Protein AF-A0A097AQ72-F1 (afdb_monomer_lite)

Organism: Thermoanaerobacter kivui (NCBI:txid2325)

Sequence (67 aa):
MAALQAMEFKKGFKKGKGTQVIYDLVRKYVKPLEEDRELYIDINACFDTIKSDKVLEALEKEGIILE

Secondary structure (DSSP, 8-state):
-HHHHHHHH-TTPPPPHHHHHHHHHHHTTS---SS---HHHHHHHHHHHHHTSHHHHHHHHTT----

Structure (mmCIF, N/CA/C/O backbone):
data_AF-A0A097AQ72-F1
#
_entry.id   AF-A0A097AQ72-F1
#
loop_
_atom_site.group_PDB
_atom_site.id
_atom_site.type_symbol
_atom_site.label_atom_id
_atom_site.label_alt_id
_atom_site.label_comp_id
_atom_site.label_asym_id
_atom_site.label_entity_id
_atom_site.label_seq_id
_atom_site.pdbx_PDB_ins_code
_atom_site.Cartn_x
_atom_site.Cartn_y
_atom_site.Cartn_z
_atom_site.occupancy
_atom_site.B_iso_or_equiv
_atom_site.auth_seq_id
_atom_site.auth_comp_id
_atom_site.auth_asym_id
_atom_site.auth_atom_id
_atom_site.pdbx_PDB_model_num
ATOM 1 N N . MET A 1 1 ? 2.109 2.858 -3.746 1.00 92.94 1 MET A N 1
ATOM 2 C CA . MET A 1 1 ? 3.445 2.300 -4.055 1.00 92.94 1 MET A CA 1
ATOM 3 C C . MET A 1 1 ? 4.583 3.292 -3.788 1.00 92.94 1 MET A C 1
ATOM 5 O O . MET A 1 1 ? 5.283 3.109 -2.803 1.00 92.94 1 MET A O 1
ATOM 9 N N . ALA A 1 2 ? 4.749 4.360 -4.583 1.00 96.69 2 ALA A N 1
ATOM 10 C CA . ALA A 1 2 ? 5.909 5.265 -4.485 1.00 96.69 2 ALA A CA 1
ATOM 11 C C . ALA A 1 2 ? 6.106 5.913 -3.100 1.00 96.69 2 ALA A C 1
ATOM 13 O O . ALA A 1 2 ? 7.215 5.916 -2.576 1.00 96.69 2 ALA A O 1
ATOM 14 N N . ALA A 1 3 ? 5.029 6.385 -2.461 1.00 95.56 3 ALA A N 1
ATOM 15 C CA . ALA A 1 3 ? 5.110 6.959 -1.116 1.00 95.56 3 ALA A CA 1
ATOM 16 C C . ALA A 1 3 ? 5.665 5.967 -0.081 1.00 95.56 3 ALA A C 1
ATOM 18 O O . ALA A 1 3 ? 6.455 6.358 0.766 1.00 95.56 3 ALA A O 1
ATOM 19 N N . LEU A 1 4 ? 5.299 4.684 -0.177 1.00 95.31 4 LEU A N 1
ATOM 20 C CA . LEU A 1 4 ? 5.801 3.634 0.715 1.00 95.31 4 LEU A CA 1
ATOM 21 C C . LEU A 1 4 ? 7.286 3.366 0.469 1.00 95.31 4 LEU A C 1
ATOM 23 O O . LEU A 1 4 ? 8.041 3.213 1.421 1.00 95.31 4 LEU A O 1
ATOM 27 N N . GLN A 1 5 ? 7.713 3.375 -0.798 1.00 96.00 5 GLN A N 1
ATOM 28 C CA . GLN A 1 5 ? 9.126 3.262 -1.155 1.00 96.00 5 GLN A CA 1
ATOM 29 C C . GLN A 1 5 ? 9.944 4.440 -0.611 1.00 96.00 5 GLN A C 1
ATOM 31 O O . GLN A 1 5 ? 11.021 4.238 -0.063 1.00 96.00 5 GLN A O 1
ATOM 36 N N . ALA A 1 6 ? 9.419 5.666 -0.682 1.00 95.00 6 ALA A N 1
ATOM 37 C CA . ALA A 1 6 ? 10.089 6.837 -0.115 1.00 95.00 6 ALA A CA 1
ATOM 38 C C . ALA A 1 6 ? 10.351 6.695 1.398 1.00 95.00 6 ALA A C 1
ATOM 40 O O . ALA A 1 6 ? 11.335 7.229 1.911 1.00 95.00 6 ALA A O 1
ATOM 41 N N . MET A 1 7 ? 9.507 5.943 2.116 1.00 94.38 7 MET A N 1
ATOM 42 C CA . MET A 1 7 ? 9.702 5.672 3.544 1.00 94.38 7 MET A CA 1
ATOM 43 C C . MET A 1 7 ? 10.875 4.730 3.828 1.00 94.38 7 MET A C 1
ATOM 45 O O . MET A 1 7 ? 11.391 4.777 4.939 1.00 94.38 7 MET A O 1
ATOM 49 N N . GLU A 1 8 ? 11.319 3.921 2.861 1.00 94.25 8 GLU A N 1
ATOM 50 C CA . GLU A 1 8 ? 12.507 3.062 3.008 1.00 94.25 8 GLU A CA 1
ATOM 51 C C . GLU A 1 8 ? 13.793 3.896 3.047 1.00 94.25 8 GLU A C 1
ATOM 53 O O . GLU A 1 8 ? 14.730 3.601 3.788 1.00 94.25 8 GLU A O 1
ATOM 58 N N . PHE A 1 9 ? 13.821 4.989 2.281 1.00 93.06 9 PHE A N 1
ATOM 59 C CA . PHE A 1 9 ? 14.977 5.881 2.204 1.00 93.06 9 PHE A CA 1
ATOM 60 C C . PHE A 1 9 ? 15.076 6.826 3.404 1.00 93.06 9 PHE A C 1
ATOM 62 O O . PHE A 1 9 ? 16.167 7.280 3.756 1.00 93.06 9 PHE A O 1
ATOM 69 N N . LYS A 1 10 ? 13.952 7.117 4.068 1.00 87.94 10 LYS A N 1
ATOM 70 C CA . LYS A 1 10 ? 13.921 7.992 5.241 1.00 87.94 10 LYS A CA 1
ATOM 71 C C . LYS A 1 10 ? 13.993 7.173 6.529 1.00 87.94 10 LYS A C 1
ATOM 73 O O . LYS A 1 10 ? 12.981 6.716 7.052 1.00 87.94 10 LYS A O 1
ATOM 78 N N . LYS A 1 11 ? 15.194 7.039 7.095 1.00 82.56 11 LYS A N 1
ATOM 79 C CA . LYS A 1 11 ? 15.390 6.407 8.412 1.00 82.56 11 LYS A CA 1
ATOM 80 C C . LYS A 1 11 ? 14.984 7.351 9.553 1.00 82.56 11 LYS A C 1
ATOM 82 O O . LYS A 1 11 ? 15.115 8.566 9.444 1.00 82.56 11 LYS A O 1
ATOM 87 N N . GLY A 1 12 ? 14.497 6.783 10.658 1.00 83.38 12 GLY A N 1
ATOM 88 C CA . GLY A 1 12 ? 14.311 7.499 11.929 1.00 83.38 12 GLY A CA 1
ATOM 89 C C . GLY A 1 12 ? 13.097 8.430 12.037 1.00 83.38 12 GLY A C 1
ATOM 90 O O . GLY A 1 12 ? 12.951 9.094 13.059 1.00 83.38 12 GLY A O 1
ATOM 91 N N . PHE A 1 13 ? 12.206 8.487 11.040 1.00 84.94 13 PHE A N 1
ATOM 92 C CA . PHE A 1 13 ? 10.954 9.240 11.176 1.00 84.94 13 PHE A CA 1
ATOM 93 C C . PHE A 1 13 ? 9.811 8.347 11.673 1.00 84.94 13 PHE A C 1
ATOM 95 O O . PHE A 1 13 ? 9.691 7.180 11.292 1.00 84.94 13 PHE A O 1
ATOM 102 N N . LYS A 1 14 ? 8.942 8.917 12.511 1.00 89.69 14 LYS A N 1
ATOM 103 C CA . LYS A 1 14 ? 7.752 8.237 13.023 1.00 89.69 14 LYS A CA 1
ATOM 104 C C . LYS A 1 14 ? 6.610 8.358 12.015 1.00 89.69 14 LYS A C 1
ATOM 106 O O . LYS A 1 14 ? 6.210 9.468 11.667 1.00 89.69 14 LYS A O 1
ATOM 111 N N . LYS A 1 15 ? 6.081 7.223 11.556 1.00 92.12 15 LYS A N 1
ATOM 112 C CA . LYS A 1 15 ? 4.864 7.183 10.733 1.00 92.12 15 LYS A CA 1
ATOM 113 C C . LYS A 1 15 ? 3.647 7.496 11.615 1.00 92.12 15 LYS A C 1
ATOM 115 O O . LYS A 1 15 ? 3.612 7.107 12.783 1.00 92.12 15 LYS A O 1
ATOM 120 N N . GLY A 1 16 ? 2.657 8.206 11.069 1.00 94.88 16 GLY A N 1
ATOM 121 C CA . GLY A 1 16 ? 1.350 8.340 11.721 1.00 94.88 16 GLY A CA 1
ATOM 122 C C . GLY A 1 16 ? 0.659 6.977 11.831 1.00 94.88 16 GLY A C 1
ATOM 123 O O . GLY A 1 16 ? 0.994 6.070 11.070 1.00 94.88 16 GLY A O 1
ATOM 124 N N . LYS A 1 17 ? -0.308 6.821 12.749 1.00 96.06 17 LYS A N 1
ATOM 125 C CA . LYS A 1 17 ? -0.957 5.521 13.017 1.00 96.06 17 LYS A CA 1
ATOM 126 C C . LYS A 1 17 ? -1.516 4.883 11.739 1.00 96.06 17 LYS A C 1
ATOM 128 O O . LYS A 1 17 ? -1.095 3.793 11.377 1.00 96.06 17 LYS A O 1
ATOM 133 N N . GLY A 1 18 ? -2.369 5.596 11.000 1.00 96.69 18 GLY A N 1
ATOM 134 C CA . GLY A 1 18 ? -2.932 5.079 9.745 1.00 96.69 18 GLY A CA 1
ATOM 135 C C . GLY A 1 18 ? -1.888 4.825 8.663 1.00 96.69 18 GLY A C 1
ATOM 136 O O . GLY A 1 18 ? -1.931 3.810 7.978 1.00 96.69 18 GLY A O 1
ATOM 137 N N . THR A 1 19 ? -0.882 5.695 8.560 1.00 96.19 19 THR A N 1
ATOM 138 C CA . THR A 1 19 ? 0.237 5.492 7.633 1.00 96.19 19 THR A CA 1
ATOM 139 C C . THR A 1 19 ? 1.000 4.205 7.936 1.00 9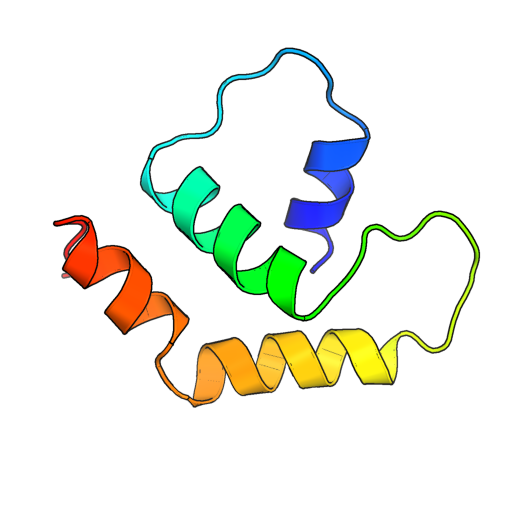6.19 19 THR A C 1
ATOM 141 O O . THR A 1 19 ? 1.362 3.489 7.008 1.00 96.19 19 THR A O 1
ATOM 144 N N . GLN A 1 20 ? 1.238 3.905 9.215 1.00 96.75 20 GLN A N 1
ATOM 145 C CA . GLN A 1 20 ? 1.907 2.682 9.648 1.00 96.75 20 GLN A CA 1
ATOM 146 C C . GLN A 1 20 ? 1.077 1.446 9.278 1.00 96.75 20 GLN A C 1
ATOM 148 O O . GLN A 1 20 ? 1.612 0.531 8.663 1.00 96.75 20 GLN A O 1
ATOM 153 N N . VAL A 1 21 ? -0.235 1.470 9.530 1.00 97.62 21 VAL A N 1
ATOM 154 C CA . VAL A 1 21 ? -1.159 0.378 9.171 1.00 97.62 21 VAL A CA 1
ATOM 155 C C . VAL A 1 21 ? -1.130 0.077 7.670 1.00 97.62 21 VAL A C 1
ATOM 157 O O . VAL A 1 21 ? -0.962 -1.075 7.269 1.00 97.62 21 VAL A O 1
ATOM 160 N N . ILE A 1 22 ? -1.239 1.108 6.826 1.00 97.44 22 ILE A N 1
ATOM 161 C CA . ILE A 1 22 ? -1.207 0.948 5.363 1.00 97.44 22 ILE A CA 1
ATOM 162 C C . ILE A 1 22 ? 0.166 0.449 4.902 1.00 97.44 22 ILE A C 1
ATOM 164 O O . ILE A 1 22 ? 0.250 -0.415 4.028 1.00 97.44 22 ILE A O 1
ATOM 168 N N . TYR A 1 23 ? 1.242 0.983 5.484 1.00 97.00 23 TYR A N 1
ATOM 169 C CA . TYR A 1 23 ? 2.604 0.564 5.175 1.00 97.00 23 TYR A CA 1
ATOM 170 C C . TYR A 1 23 ? 2.805 -0.927 5.468 1.00 97.00 23 TYR A C 1
ATOM 172 O O . TYR A 1 23 ? 3.223 -1.668 4.578 1.00 97.00 23 TYR A O 1
ATOM 180 N N . ASP A 1 24 ? 2.421 -1.381 6.660 1.00 97.00 24 ASP A N 1
ATOM 181 C CA . ASP A 1 24 ? 2.554 -2.780 7.068 1.00 97.00 24 ASP A CA 1
ATOM 182 C C . ASP A 1 24 ? 1.667 -3.706 6.232 1.00 97.00 24 ASP A C 1
ATOM 184 O O . ASP A 1 24 ? 2.092 -4.800 5.860 1.00 97.00 24 ASP A O 1
ATOM 188 N N . LEU A 1 25 ? 0.448 -3.275 5.888 1.00 97.94 25 LEU A N 1
ATOM 189 C CA . LEU A 1 25 ? -0.452 -4.036 5.022 1.00 97.94 25 LEU A CA 1
ATOM 190 C C . LEU A 1 25 ? 0.154 -4.251 3.633 1.00 97.94 25 LEU A C 1
ATOM 192 O O . LEU A 1 25 ? 0.234 -5.388 3.169 1.00 97.94 25 LEU A O 1
ATOM 196 N N . VAL A 1 26 ? 0.593 -3.182 2.964 1.00 97.81 26 VAL A N 1
ATOM 197 C CA . VAL A 1 26 ? 1.107 -3.278 1.591 1.00 97.81 26 VAL A CA 1
ATOM 198 C C . VAL A 1 26 ? 2.423 -4.051 1.545 1.00 97.81 26 VAL A C 1
ATOM 200 O O . VAL A 1 26 ? 2.645 -4.806 0.602 1.00 97.81 26 VAL A O 1
ATOM 203 N N . ARG A 1 27 ? 3.274 -3.953 2.574 1.00 97.38 27 ARG A N 1
ATOM 204 C CA . ARG A 1 27 ? 4.552 -4.685 2.639 1.00 97.38 27 ARG A CA 1
ATOM 205 C C . ARG A 1 27 ? 4.402 -6.203 2.754 1.00 97.38 27 ARG A C 1
ATOM 207 O O . ARG A 1 27 ? 5.354 -6.915 2.447 1.00 97.38 27 ARG A O 1
ATOM 214 N N . LYS A 1 28 ? 3.210 -6.710 3.088 1.00 97.06 28 LYS A N 1
ATOM 215 C CA . LYS A 1 28 ? 2.887 -8.146 2.982 1.00 97.06 28 LYS A CA 1
ATOM 216 C C . LYS A 1 28 ? 2.822 -8.633 1.533 1.00 97.06 28 LYS A C 1
ATOM 218 O O . LYS A 1 28 ? 3.030 -9.816 1.291 1.00 97.06 28 LYS A O 1
ATOM 223 N N . TYR A 1 29 ? 2.526 -7.738 0.590 1.00 96.69 29 TYR A N 1
ATOM 224 C CA . TYR A 1 29 ? 2.302 -8.068 -0.821 1.00 96.69 29 TYR A CA 1
ATOM 225 C C . TYR A 1 29 ? 3.378 -7.493 -1.746 1.00 96.69 29 TYR A C 1
ATOM 227 O O . TYR A 1 29 ? 3.723 -8.112 -2.745 1.00 96.69 29 TYR A O 1
ATOM 235 N N . VAL A 1 30 ? 3.928 -6.325 -1.404 1.00 97.69 30 VAL A N 1
ATOM 236 C CA . VAL A 1 30 ? 4.894 -5.582 -2.220 1.00 97.69 30 VAL A CA 1
ATOM 237 C C . VAL A 1 30 ? 6.145 -5.310 -1.397 1.00 97.69 30 VAL A C 1
ATOM 239 O O . VAL A 1 30 ? 6.155 -4.440 -0.517 1.00 97.69 30 VAL A O 1
ATOM 242 N N . LYS A 1 31 ? 7.224 -6.032 -1.702 1.00 97.44 31 LYS A N 1
ATOM 243 C CA . LYS A 1 31 ? 8.533 -5.844 -1.059 1.00 97.44 31 LYS A CA 1
ATOM 244 C C . LYS A 1 31 ? 9.127 -4.466 -1.401 1.00 97.44 31 LYS A C 1
ATOM 246 O O . LYS A 1 31 ? 8.784 -3.905 -2.447 1.00 97.44 31 LYS A O 1
ATOM 251 N N . PRO A 1 32 ? 10.019 -3.902 -0.565 1.00 97.19 32 PRO A N 1
ATOM 252 C CA . PRO A 1 32 ? 10.843 -2.761 -0.961 1.00 97.19 32 PRO A CA 1
ATOM 253 C C . PRO A 1 32 ? 11.514 -2.990 -2.323 1.00 97.19 32 PRO A C 1
ATOM 255 O O . PRO A 1 32 ? 11.833 -4.123 -2.692 1.00 97.19 32 PRO A O 1
ATOM 258 N N . LEU A 1 33 ? 11.659 -1.928 -3.109 1.00 97.38 33 LEU A N 1
ATOM 259 C CA . LEU A 1 33 ? 12.385 -1.967 -4.377 1.00 97.38 33 LEU A CA 1
ATOM 260 C C . LEU A 1 33 ? 13.874 -1.745 -4.088 1.00 97.38 33 LEU A C 1
ATOM 262 O O . LEU A 1 33 ? 14.264 -0.625 -3.768 1.00 97.38 33 LEU A O 1
ATOM 266 N N . GLU A 1 34 ? 14.657 -2.824 -4.116 1.00 96.50 34 GLU A N 1
ATOM 267 C CA . GLU A 1 34 ? 16.121 -2.797 -3.952 1.00 96.50 34 GLU A CA 1
ATOM 268 C C . GLU A 1 34 ? 16.821 -2.854 -5.312 1.00 96.50 34 GLU A C 1
ATOM 270 O O . GLU A 1 34 ? 17.677 -2.025 -5.594 1.00 96.50 34 GLU A O 1
ATOM 275 N N . GLU A 1 35 ? 16.373 -3.776 -6.163 1.00 97.12 35 GLU A N 1
ATOM 276 C CA . GLU A 1 35 ? 16.802 -3.941 -7.551 1.00 97.12 35 GLU A CA 1
ATOM 277 C C . GLU A 1 35 ? 15.612 -3.734 -8.493 1.00 97.12 35 GLU A C 1
ATOM 279 O O . GLU A 1 35 ? 14.451 -3.930 -8.100 1.00 97.12 35 GLU A O 1
ATOM 284 N N . ASP A 1 36 ? 15.901 -3.374 -9.742 1.00 97.50 36 ASP A N 1
ATOM 285 C CA . ASP A 1 36 ? 14.880 -3.202 -10.772 1.00 97.50 36 ASP A CA 1
ATOM 286 C C . ASP A 1 36 ? 14.108 -4.504 -11.028 1.00 97.50 36 ASP A C 1
ATOM 288 O O . ASP A 1 36 ? 14.657 -5.608 -11.067 1.00 97.50 36 ASP A O 1
ATOM 292 N N . ARG A 1 37 ? 12.793 -4.366 -11.218 1.00 97.62 37 ARG A N 1
ATOM 293 C CA . ARG A 1 37 ? 11.875 -5.469 -11.522 1.00 97.62 37 ARG A CA 1
ATOM 294 C C . ARG A 1 37 ? 10.659 -4.976 -12.295 1.00 97.62 37 ARG A C 1
ATOM 296 O O . ARG A 1 37 ? 10.408 -3.776 -12.398 1.00 97.62 37 ARG A O 1
ATOM 303 N N . GLU A 1 38 ? 9.859 -5.913 -12.786 1.00 98.31 38 GLU A N 1
ATOM 304 C CA . GLU A 1 38 ? 8.589 -5.626 -13.452 1.00 98.31 38 GLU A CA 1
ATOM 305 C C . GLU A 1 38 ? 7.581 -4.970 -12.491 1.00 98.31 38 GLU A C 1
ATOM 307 O O . GLU A 1 38 ? 6.952 -5.625 -11.660 1.00 98.31 38 GLU A O 1
ATOM 312 N N . LEU A 1 39 ? 7.394 -3.653 -12.615 1.00 97.62 39 LEU A N 1
ATOM 313 C CA . LEU A 1 39 ? 6.565 -2.888 -11.677 1.00 97.62 39 LEU A CA 1
ATOM 314 C C . LEU A 1 39 ? 5.060 -3.128 -11.823 1.00 97.62 39 LEU A C 1
ATOM 316 O O . LEU A 1 39 ? 4.321 -2.853 -10.880 1.00 97.62 39 LEU A O 1
ATOM 320 N N . TYR A 1 40 ? 4.574 -3.636 -12.962 1.00 98.06 40 TYR A N 1
ATOM 321 C CA . TYR A 1 40 ? 3.135 -3.882 -13.126 1.00 98.06 40 TYR A CA 1
ATOM 322 C C . TYR A 1 40 ? 2.616 -4.907 -12.105 1.00 98.06 40 TYR A C 1
ATOM 324 O O . TYR A 1 40 ? 1.474 -4.799 -11.667 1.00 98.06 40 TYR A O 1
ATOM 332 N N . ILE A 1 41 ? 3.466 -5.846 -11.672 1.00 98.06 41 ILE A N 1
ATOM 333 C CA . ILE A 1 41 ? 3.138 -6.838 -10.643 1.00 98.06 41 ILE A CA 1
ATOM 334 C C . ILE A 1 41 ? 2.844 -6.132 -9.311 1.00 98.06 41 ILE A C 1
ATOM 336 O O . ILE A 1 41 ? 1.798 -6.353 -8.701 1.00 98.06 41 ILE A O 1
ATOM 340 N N . ASP A 1 42 ? 3.718 -5.212 -8.895 1.00 98.25 42 ASP A N 1
ATOM 341 C CA . ASP A 1 42 ? 3.557 -4.446 -7.654 1.00 98.25 42 ASP A CA 1
ATOM 342 C C . ASP A 1 42 ? 2.403 -3.439 -7.724 1.00 98.25 42 ASP A C 1
ATOM 344 O O . ASP A 1 42 ? 1.693 -3.215 -6.736 1.00 98.25 42 ASP A O 1
ATOM 348 N N . ILE A 1 43 ? 2.219 -2.811 -8.889 1.00 98.12 43 ILE A N 1
ATOM 349 C CA . ILE A 1 43 ? 1.128 -1.867 -9.143 1.00 98.12 43 ILE A CA 1
ATOM 350 C C . ILE A 1 43 ? -0.211 -2.597 -9.044 1.00 98.12 43 ILE A C 1
ATOM 352 O O . ILE A 1 43 ? -1.098 -2.115 -8.339 1.00 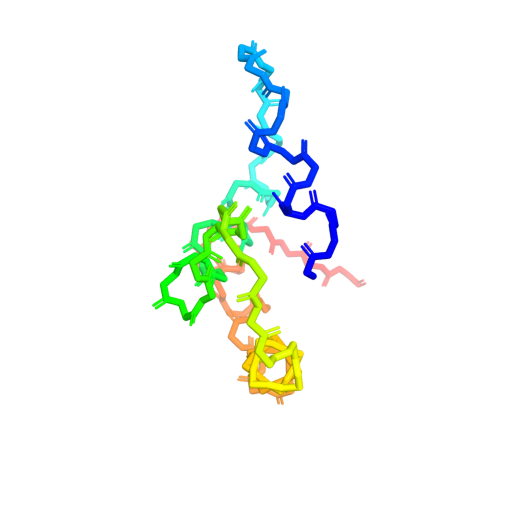98.12 43 ILE A O 1
ATOM 356 N N . ASN A 1 44 ? -0.339 -3.771 -9.668 1.00 98.44 44 ASN A N 1
ATOM 357 C CA . ASN A 1 44 ? -1.548 -4.588 -9.596 1.00 98.44 44 ASN A CA 1
ATOM 358 C C . ASN A 1 44 ? -1.813 -5.074 -8.167 1.00 98.44 44 ASN A C 1
ATOM 360 O O . ASN A 1 44 ? -2.934 -4.950 -7.689 1.00 98.44 44 ASN A O 1
ATOM 364 N N . ALA A 1 45 ? -0.789 -5.511 -7.429 1.00 98.19 45 ALA A N 1
ATOM 365 C CA . ALA A 1 45 ? -0.951 -5.881 -6.022 1.00 98.19 45 ALA A CA 1
ATOM 366 C C . ALA A 1 45 ? -1.439 -4.703 -5.153 1.00 98.19 45 ALA A C 1
ATOM 368 O O . ALA A 1 45 ? -2.318 -4.871 -4.301 1.00 98.19 45 ALA A O 1
ATOM 369 N N . CYS A 1 46 ? -0.912 -3.491 -5.374 1.00 97.88 46 CYS A N 1
ATOM 370 C CA . CYS A 1 46 ? -1.419 -2.281 -4.719 1.00 97.88 46 CYS A CA 1
ATOM 371 C C . CYS A 1 46 ? -2.875 -1.992 -5.115 1.00 97.88 46 CYS A C 1
ATOM 373 O O . CYS A 1 46 ? -3.686 -1.672 -4.247 1.00 97.88 46 CYS A O 1
ATOM 375 N N . PHE A 1 47 ? -3.198 -2.098 -6.406 1.00 98.12 47 PHE A N 1
ATOM 376 C CA . PHE A 1 47 ? -4.542 -1.878 -6.934 1.00 98.12 47 PHE A CA 1
ATOM 377 C C . PHE A 1 47 ? -5.549 -2.848 -6.314 1.00 98.12 47 PHE A C 1
ATOM 379 O O . PHE A 1 47 ? -6.559 -2.404 -5.778 1.00 98.12 47 PHE A O 1
ATOM 386 N N . ASP A 1 48 ? -5.242 -4.144 -6.287 1.00 98.12 48 ASP A N 1
ATOM 387 C CA . ASP A 1 48 ? -6.103 -5.168 -5.699 1.00 98.12 48 ASP A CA 1
ATOM 388 C C . ASP A 1 48 ? -6.282 -4.962 -4.194 1.00 98.12 48 ASP A C 1
ATOM 390 O O . ASP A 1 48 ? -7.378 -5.149 -3.670 1.00 98.12 48 ASP 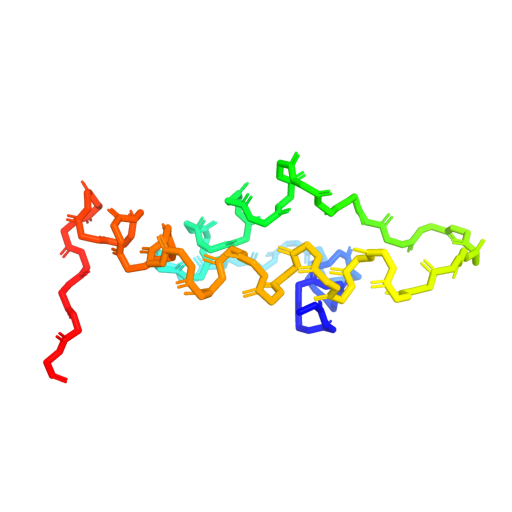A O 1
ATOM 394 N N . THR A 1 49 ? -5.237 -4.525 -3.485 1.00 97.19 49 THR A N 1
ATOM 395 C CA . 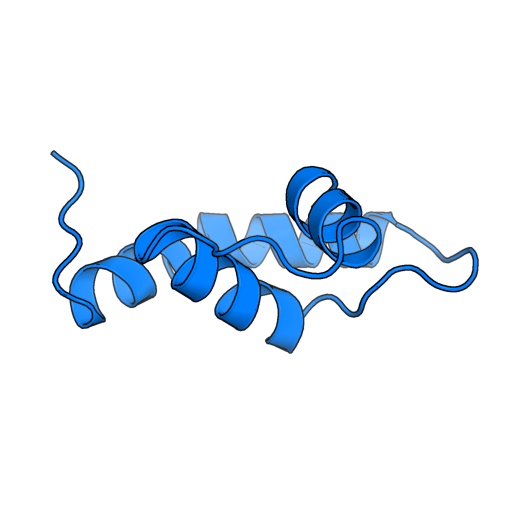THR A 1 49 ? -5.320 -4.220 -2.045 1.00 97.19 49 THR A CA 1
ATOM 396 C C . THR A 1 49 ? -6.281 -3.064 -1.759 1.00 97.19 49 THR A C 1
ATOM 398 O O . THR A 1 49 ? -6.987 -3.099 -0.756 1.00 97.19 49 THR A O 1
ATOM 401 N N . ILE A 1 50 ? -6.338 -2.059 -2.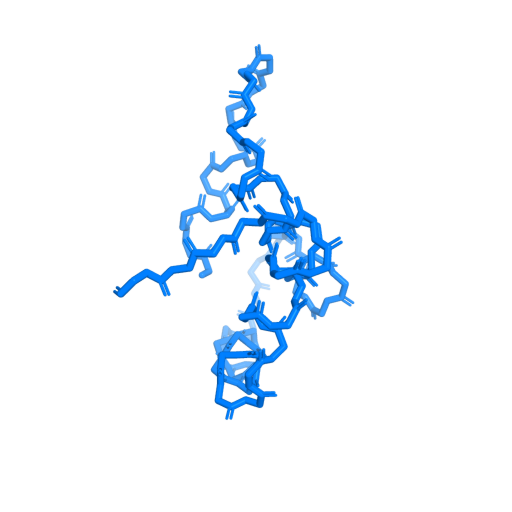636 1.00 96.44 50 ILE A N 1
ATOM 402 C CA . ILE A 1 50 ? -7.287 -0.943 -2.525 1.00 96.44 50 ILE A CA 1
ATOM 403 C C . ILE A 1 50 ? -8.687 -1.390 -2.957 1.00 96.44 50 ILE A C 1
ATOM 405 O O . ILE A 1 50 ? -9.648 -1.167 -2.236 1.00 96.44 50 ILE A O 1
ATOM 409 N N . LYS A 1 51 ? -8.798 -2.056 -4.110 1.00 98.12 51 LYS A N 1
ATOM 410 C CA . LYS A 1 51 ? -10.070 -2.483 -4.709 1.00 98.12 51 LYS A CA 1
ATOM 411 C C . LYS A 1 51 ? -10.829 -3.514 -3.867 1.00 98.12 51 LYS A C 1
ATOM 413 O O . LYS A 1 51 ? -12.037 -3.630 -4.011 1.00 98.12 51 LYS A O 1
ATOM 418 N N . SER A 1 52 ? -10.127 -4.283 -3.038 1.00 97.50 52 SER A N 1
ATOM 419 C CA . SER A 1 52 ? -10.724 -5.282 -2.141 1.00 97.50 52 SER A CA 1
ATOM 420 C C . SER A 1 52 ? -11.072 -4.738 -0.753 1.00 97.50 52 SER A C 1
ATOM 422 O O . SER A 1 52 ? -11.237 -5.533 0.163 1.00 97.50 52 SER A O 1
ATOM 424 N N . ASP A 1 53 ? -11.094 -3.414 -0.568 1.00 97.00 53 ASP A N 1
ATOM 425 C CA . ASP A 1 53 ? -11.375 -2.724 0.700 1.00 97.00 53 ASP A CA 1
ATOM 426 C C . ASP A 1 53 ? -10.452 -3.087 1.879 1.00 97.00 53 ASP A C 1
ATOM 428 O O . ASP A 1 53 ? -10.584 -2.535 2.969 1.00 97.00 53 ASP A O 1
ATOM 432 N N . LYS A 1 54 ? -9.417 -3.913 1.667 1.00 97.56 54 LYS A N 1
ATOM 433 C CA . LYS A 1 54 ? -8.461 -4.321 2.713 1.00 97.56 54 LYS A CA 1
ATOM 434 C C . LYS A 1 54 ? -7.806 -3.139 3.417 1.00 97.56 54 LYS A C 1
ATOM 436 O O . LYS A 1 54 ? -7.457 -3.248 4.588 1.00 97.56 54 LYS A O 1
ATOM 441 N N . VAL A 1 55 ? -7.585 -2.035 2.699 1.00 97.00 55 VAL A N 1
ATOM 442 C CA . VAL A 1 55 ? -7.049 -0.800 3.287 1.00 97.00 55 VAL A CA 1
ATOM 443 C C . VAL A 1 55 ? -8.029 -0.220 4.303 1.00 97.00 55 VAL A C 1
ATOM 445 O O . VAL A 1 55 ? -7.614 0.087 5.418 1.00 97.00 55 VAL A O 1
ATOM 448 N N . LEU A 1 56 ? -9.306 -0.100 3.931 1.00 97.00 56 LEU A N 1
ATOM 449 C CA . LEU A 1 56 ? -10.355 0.424 4.800 1.00 97.00 56 LEU A CA 1
ATOM 450 C C . LEU A 1 56 ? -10.544 -0.492 6.012 1.00 97.00 56 LEU A C 1
ATOM 452 O O . LEU A 1 56 ? -10.393 -0.042 7.144 1.00 97.00 56 LEU A O 1
ATOM 456 N N . GLU A 1 57 ? -10.714 -1.796 5.783 1.00 97.44 57 GLU A N 1
ATOM 457 C CA . GLU A 1 57 ? -10.870 -2.783 6.857 1.00 97.44 57 GLU A CA 1
ATOM 458 C C . GLU A 1 57 ? -9.690 -2.779 7.841 1.00 97.44 57 GLU A C 1
ATOM 460 O O . GLU A 1 57 ? -9.867 -2.957 9.047 1.00 97.44 57 GLU A O 1
ATOM 465 N N . ALA A 1 58 ? -8.458 -2.621 7.344 1.00 97.75 58 ALA A N 1
ATOM 466 C CA . ALA A 1 58 ? -7.273 -2.575 8.195 1.00 97.75 58 ALA A CA 1
ATOM 467 C C . ALA A 1 58 ? -7.237 -1.309 9.062 1.00 97.75 58 ALA A C 1
ATOM 469 O O . ALA A 1 58 ? -6.828 -1.380 10.220 1.00 97.75 58 ALA A O 1
ATOM 470 N N . LEU A 1 59 ? -7.662 -0.166 8.519 1.00 98.00 59 LEU A N 1
ATOM 471 C CA . LEU A 1 59 ? -7.749 1.091 9.260 1.00 98.00 59 LEU A CA 1
ATOM 472 C C . LEU A 1 59 ? -8.856 1.041 10.320 1.00 98.00 59 LEU A C 1
ATOM 474 O O . LEU A 1 59 ? -8.608 1.396 11.473 1.00 98.00 59 LEU A O 1
ATOM 478 N N . GLU A 1 60 ? -10.033 0.529 9.970 1.00 97.50 60 GLU A N 1
ATOM 479 C CA . GLU A 1 60 ? -11.176 0.411 10.881 1.00 97.50 60 GLU A CA 1
ATOM 480 C C . GLU A 1 60 ? -10.893 -0.538 12.050 1.00 97.50 60 GLU A C 1
ATOM 482 O O . GLU A 1 60 ? -11.224 -0.221 13.193 1.00 97.50 60 GLU A O 1
ATOM 487 N N . LYS A 1 61 ? -10.194 -1.659 11.809 1.00 97.31 61 LYS A N 1
ATOM 488 C CA . LYS A 1 61 ? -9.717 -2.566 12.876 1.00 97.31 61 LYS A CA 1
ATOM 48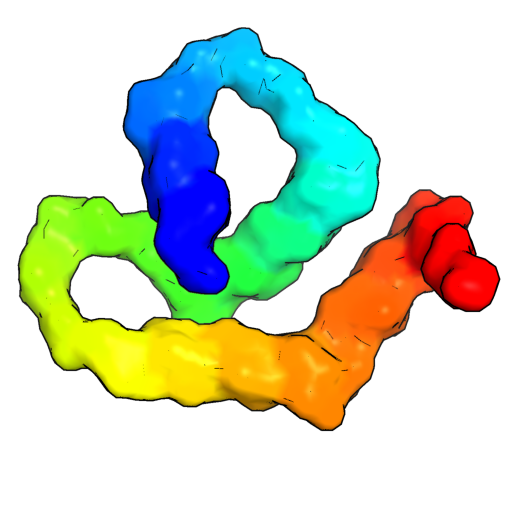9 C C . LYS A 1 61 ? -8.815 -1.865 13.890 1.00 97.31 61 LYS A C 1
ATOM 491 O O . LYS A 1 61 ? -8.767 -2.258 15.051 1.00 97.31 61 LYS A O 1
ATOM 496 N N . GLU A 1 62 ? -8.127 -0.816 13.458 1.00 97.38 62 GLU A N 1
ATOM 497 C CA . GLU A 1 62 ? -7.272 0.027 14.286 1.00 97.38 62 GLU A CA 1
ATOM 498 C C . GLU A 1 62 ? -8.004 1.271 14.821 1.00 97.38 62 GLU A C 1
ATOM 500 O O . GLU A 1 62 ? -7.378 2.170 15.391 1.00 97.38 62 GLU A O 1
ATOM 505 N N . GLY A 1 63 ? -9.329 1.341 14.670 1.00 96.62 63 GLY A N 1
ATOM 506 C CA . GLY A 1 63 ? -10.163 2.452 15.127 1.00 96.62 63 GLY A CA 1
ATOM 507 C C . GLY A 1 63 ? -9.952 3.747 14.341 1.00 96.62 63 GLY A C 1
ATOM 508 O O . GLY A 1 63 ? -10.223 4.825 14.863 1.00 96.62 63 GLY A O 1
ATOM 509 N N . ILE A 1 64 ? -9.418 3.665 13.119 1.00 96.75 64 ILE A N 1
ATOM 510 C CA . ILE A 1 64 ? -9.273 4.803 12.211 1.00 96.75 64 ILE A CA 1
ATOM 511 C C . ILE A 1 64 ? -10.461 4.774 11.258 1.00 96.75 64 ILE A C 1
ATOM 513 O O . ILE A 1 64 ? -10.493 3.980 10.322 1.00 96.75 64 ILE A O 1
ATOM 517 N N . ILE A 1 65 ? -11.432 5.640 11.527 1.00 92.25 65 ILE A N 1
ATOM 518 C CA . ILE A 1 65 ? -12.661 5.762 10.745 1.00 92.25 65 ILE A CA 1
ATOM 519 C C . ILE A 1 65 ? -12.463 6.894 9.738 1.00 92.25 65 ILE A C 1
ATOM 521 O O . ILE A 1 65 ? -11.996 7.975 10.102 1.00 92.25 65 ILE A O 1
ATOM 525 N N . LEU A 1 66 ? -12.763 6.618 8.472 1.00 81.06 66 LEU A N 1
ATOM 526 C CA . LEU A 1 66 ? -12.783 7.616 7.408 1.00 81.06 66 LEU A CA 1
ATOM 527 C C . LEU A 1 66 ? -14.244 8.045 7.217 1.00 81.06 66 LEU A C 1
ATOM 529 O O . LEU A 1 66 ? -15.096 7.186 7.002 1.00 81.06 66 LEU A O 1
ATOM 533 N N . GLU A 1 67 ? -14.518 9.340 7.379 1.00 73.62 67 GLU A N 1
ATOM 534 C CA . GLU A 1 67 ? -15.844 9.955 7.187 1.00 73.62 67 GLU A CA 1
ATOM 535 C C . GLU A 1 67 ? -16.143 10.249 5.711 1.00 73.62 67 GLU A C 1
ATOM 537 O O . GLU A 1 67 ? -15.191 10.603 4.970 1.00 73.62 67 GLU A O 1
#

Foldseek 3Di:
DVVLLVVVVDPDDDDDPLRVLVSVVLCVQDPHCPDDDDCVSSVVSVVCCVVVCVSVVSCVVVVNHDD

Radius of gyration: 12.57 Å; chains: 1; bounding box: 33×18×29 Å

InterPro domains:
  IPR008948 L-Aspartase-like [SSF48557] (1-57)

pLDDT: mean 95.39, std 4.63, range [73.62, 98.44]